Protein AF-A0A7D9LZ97-F1 (afdb_monomer_lite)

Secondary structure (DSSP, 8-state):
--HHHHHHTHHHHHHH--SEEEESSGGGS-HHHHHHT--TT--EEEE---TTSPPPP-S-HHHHHTT-TT--HHHHHHHTT-------EESSS-HHHHHHHHHTTSSTTPEE-HHHH------TTSSS--------

InterPro domains:
  IPR027417 P-loop containing nucleoside triphosphate hydrolase [G3DSA:3.40.50.300] (1-90)
  IPR027417 P-loop containing nucleoside triphosphate hydrolase [SSF52540] (14-109)
  IPR045055 DNA2/NAM7-like helicase [PTHR10887] (1-111)

pLDDT: mean 86.76, std 16.82, range [35.66, 97.25]

Structure (mmCIF, N/CA/C/O backbone):
data_AF-A0A7D9LZ97-F1
#
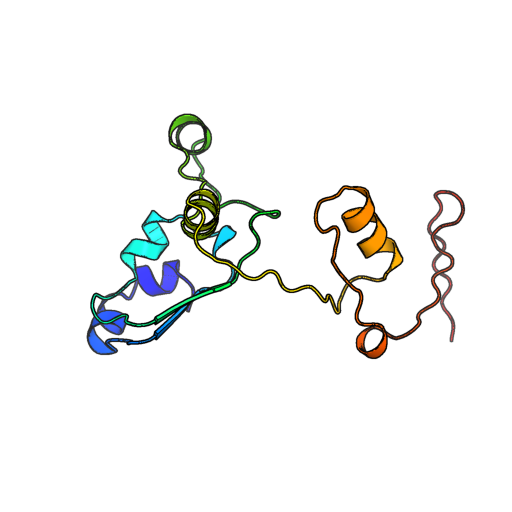_entry.id   AF-A0A7D9LZ97-F1
#
loop_
_atom_site.group_PDB
_atom_site.id
_atom_site.type_symbol
_atom_site.label_atom_id
_atom_site.label_alt_id
_atom_site.label_comp_id
_atom_site.label_asym_id
_atom_site.label_entity_id
_atom_site.label_seq_id
_atom_site.pdbx_PDB_ins_code
_atom_site.Cartn_x
_atom_site.Cartn_y
_atom_site.Cartn_z
_atom_site.occupancy
_atom_site.B_iso_or_equiv
_atom_site.auth_seq_id
_atom_site.auth_comp_id
_atom_site.auth_asym_id
_atom_site.auth_atom_id
_atom_site.pdbx_PDB_model_num
ATOM 1 N N . MET A 1 1 ? -15.445 2.203 -1.772 1.00 87.06 1 MET A N 1
ATOM 2 C CA . MET A 1 1 ? -15.811 3.335 -0.882 1.00 87.06 1 MET A CA 1
ATOM 3 C C . MET A 1 1 ? -14.514 3.930 -0.352 1.00 87.06 1 MET A C 1
ATOM 5 O O . MET A 1 1 ? -13.575 3.164 -0.200 1.00 87.06 1 MET A O 1
ATOM 9 N N . THR A 1 2 ? -14.415 5.236 -0.096 1.00 94.25 2 THR A N 1
ATOM 10 C CA . THR A 1 2 ? -13.196 5.792 0.527 1.00 94.25 2 THR A CA 1
ATOM 11 C C . THR A 1 2 ? -13.133 5.411 2.005 1.00 94.25 2 THR A C 1
ATOM 13 O O . THR A 1 2 ? -14.181 5.206 2.622 1.00 94.25 2 THR A O 1
ATOM 16 N N . VAL A 1 3 ? -11.938 5.357 2.600 1.00 94.31 3 VAL A N 1
ATOM 17 C CA . VAL A 1 3 ? -11.771 5.013 4.027 1.00 94.31 3 VAL A CA 1
ATOM 18 C C . VAL A 1 3 ? -12.541 5.982 4.927 1.00 94.31 3 VAL A C 1
ATOM 20 O O . VAL A 1 3 ? -13.256 5.559 5.828 1.00 94.31 3 VAL A O 1
ATOM 23 N N . THR A 1 4 ? -12.521 7.281 4.622 1.00 93.25 4 THR A N 1
ATOM 24 C CA . THR A 1 4 ? -13.347 8.279 5.323 1.00 93.25 4 THR A CA 1
ATOM 25 C C . THR A 1 4 ? -14.844 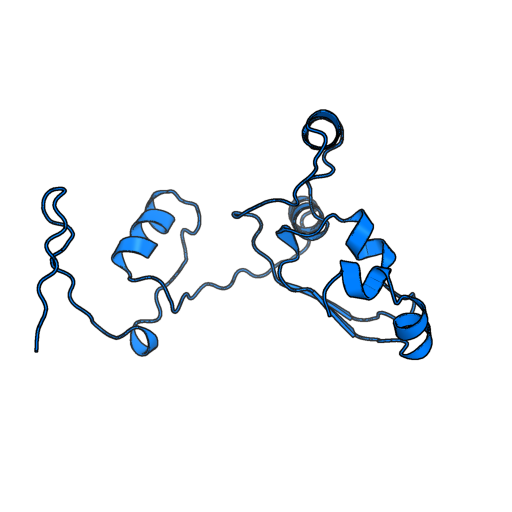7.983 5.188 1.00 93.25 4 THR A C 1
ATOM 27 O O . THR A 1 4 ? -15.606 8.084 6.153 1.00 93.25 4 THR A O 1
ATOM 30 N N . GLY A 1 5 ? -15.284 7.586 3.990 1.00 95.00 5 GLY A N 1
ATOM 31 C CA . GLY A 1 5 ? -16.669 7.201 3.732 1.00 95.00 5 GLY A CA 1
ATOM 32 C C . GLY A 1 5 ? -17.094 5.943 4.492 1.00 95.00 5 GLY A C 1
ATOM 33 O O . GLY A 1 5 ? -18.240 5.884 4.943 1.00 95.00 5 GLY A O 1
ATOM 34 N N . ALA A 1 6 ? -16.172 4.990 4.652 1.00 93.88 6 ALA A N 1
ATOM 35 C CA . ALA A 1 6 ? -16.320 3.776 5.449 1.00 93.88 6 ALA A CA 1
ATOM 36 C C . ALA A 1 6 ? -16.427 4.100 6.946 1.00 93.88 6 ALA A C 1
ATOM 38 O O . ALA A 1 6 ? -17.391 3.694 7.590 1.00 93.88 6 ALA A O 1
ATOM 39 N N . ALA A 1 7 ? -15.522 4.934 7.468 1.00 93.81 7 ALA A N 1
ATOM 40 C CA . ALA A 1 7 ? -15.519 5.379 8.864 1.00 93.81 7 ALA A CA 1
ATOM 41 C C . ALA A 1 7 ? -16.788 6.161 9.239 1.00 93.81 7 ALA A C 1
ATOM 43 O O . ALA A 1 7 ? -17.293 6.056 10.351 1.00 93.81 7 ALA A O 1
ATOM 44 N N . THR A 1 8 ? -17.365 6.906 8.293 1.00 95.25 8 THR A N 1
ATOM 45 C CA . THR A 1 8 ? -18.646 7.604 8.510 1.00 95.25 8 THR A CA 1
ATOM 46 C C . THR A 1 8 ? -19.841 6.638 8.529 1.00 95.25 8 THR A C 1
ATOM 48 O O . THR A 1 8 ? -20.905 6.965 9.051 1.00 95.25 8 THR A O 1
ATOM 51 N N . ARG A 1 9 ? -19.707 5.443 7.938 1.00 94.12 9 ARG A N 1
ATOM 52 C CA . ARG A 1 9 ? -20.800 4.479 7.726 1.00 94.12 9 ARG A CA 1
ATOM 53 C C . ARG A 1 9 ? -20.473 3.098 8.294 1.00 94.12 9 ARG A C 1
ATOM 55 O O . ARG A 1 9 ? -20.813 2.090 7.678 1.00 94.12 9 ARG A O 1
ATOM 62 N N . LEU A 1 10 ? -19.868 3.054 9.482 1.00 92.88 10 LEU A N 1
ATOM 63 C CA . LEU A 1 10 ? -19.503 1.797 10.152 1.00 92.88 10 LEU A CA 1
ATOM 64 C C . LEU A 1 10 ? -20.691 0.835 10.292 1.00 92.88 10 LEU A C 1
ATOM 66 O O . LEU A 1 10 ? -20.545 -0.348 10.018 1.00 92.88 10 LEU A O 1
ATOM 70 N N . HIS A 1 11 ? -21.893 1.357 10.560 1.00 93.62 11 HIS A N 1
ATOM 71 C CA . HIS A 1 11 ? -23.120 0.556 10.636 1.00 93.62 11 HIS 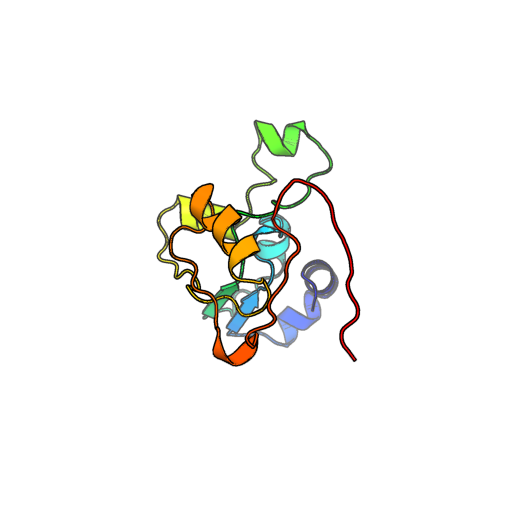A CA 1
ATOM 72 C C . HIS A 1 11 ? -23.395 -0.289 9.376 1.00 93.62 11 HIS A C 1
ATOM 74 O O . HIS A 1 11 ? -23.968 -1.371 9.478 1.00 93.62 11 HIS A O 1
ATOM 80 N N . LEU A 1 12 ? -22.994 0.177 8.184 1.00 93.50 12 LEU A N 1
ATOM 81 C CA . LEU A 1 12 ? -23.134 -0.608 6.955 1.00 93.50 12 LEU A CA 1
ATOM 82 C C . LEU A 1 12 ? -22.137 -1.763 6.921 1.00 93.50 12 LEU A C 1
ATOM 84 O O . LEU A 1 12 ? -22.493 -2.845 6.471 1.00 93.50 12 LEU A O 1
ATOM 88 N N . LEU A 1 13 ? -20.910 -1.556 7.400 1.00 91.94 13 LEU A N 1
ATOM 89 C CA . LEU A 1 13 ? -19.902 -2.614 7.477 1.00 91.94 13 LEU A CA 1
ATOM 90 C C . LEU A 1 13 ? -20.288 -3.671 8.515 1.00 91.94 13 LEU A C 1
ATOM 92 O O . LEU A 1 13 ? -20.145 -4.861 8.242 1.00 91.94 13 LEU A O 1
ATOM 96 N N . ASP A 1 14 ? -20.864 -3.248 9.641 1.00 91.69 14 ASP A N 1
ATOM 97 C CA . ASP A 1 14 ? -21.387 -4.147 10.677 1.00 91.69 14 ASP A CA 1
ATOM 98 C C . ASP A 1 14 ? -22.568 -4.991 10.181 1.00 91.69 14 ASP A C 1
ATOM 100 O O . ASP A 1 14 ? -22.714 -6.153 10.570 1.00 91.69 14 ASP A O 1
ATOM 104 N N . LEU A 1 15 ? -23.410 -4.420 9.312 1.00 94.44 15 LEU A N 1
ATOM 105 C CA . LEU A 1 15 ? -24.525 -5.131 8.688 1.00 94.44 15 LEU A CA 1
ATOM 106 C C . LEU A 1 15 ? -24.049 -6.079 7.580 1.00 94.44 15 LEU A C 1
ATOM 108 O O . LEU A 1 15 ? -24.510 -7.217 7.510 1.00 94.44 15 LEU A O 1
ATOM 112 N N . LEU A 1 16 ? -23.135 -5.615 6.721 1.00 94.56 16 LEU A N 1
ATOM 113 C CA . LEU A 1 16 ? -22.619 -6.374 5.579 1.00 94.56 16 LEU A CA 1
ATOM 114 C C . LEU A 1 16 ? -21.707 -7.527 5.999 1.00 94.56 16 LEU A C 1
ATOM 116 O O . LEU A 1 16 ? -21.680 -8.543 5.308 1.00 94.56 16 LEU A O 1
ATOM 120 N N . LYS A 1 17 ? -20.961 -7.371 7.101 1.00 94.12 17 LYS A N 1
ATOM 121 C CA . LYS A 1 17 ? -20.017 -8.372 7.626 1.00 94.12 17 LYS A CA 1
ATOM 122 C C . LYS A 1 17 ? -19.080 -8.929 6.545 1.00 94.12 17 LYS A C 1
ATOM 124 O O . LYS A 1 17 ? -19.047 -10.142 6.327 1.00 94.12 17 LYS A O 1
ATOM 129 N N . PRO A 1 18 ? -18.326 -8.068 5.835 1.00 94.38 18 PRO A N 1
ATOM 130 C CA . PRO A 1 18 ? -17.432 -8.531 4.786 1.00 94.38 18 PRO A CA 1
ATOM 131 C C . PRO A 1 18 ? -16.391 -9.502 5.357 1.00 94.38 18 PRO A C 1
ATOM 133 O O . PRO A 1 18 ? -15.816 -9.267 6.424 1.00 94.38 18 PRO A O 1
ATOM 136 N N . CYS A 1 19 ? -16.144 -10.591 4.629 1.00 96.12 19 CYS A N 1
ATOM 137 C CA . CYS A 1 19 ? -15.071 -11.542 4.924 1.00 96.12 19 CYS A CA 1
ATOM 138 C C . CYS A 1 19 ? -13.760 -11.193 4.205 1.00 96.12 19 CYS A C 1
ATOM 140 O O . CYS A 1 19 ? -12.694 -11.641 4.620 1.00 96.12 19 CYS A O 1
ATOM 142 N N . ALA A 1 20 ? -13.817 -10.379 3.149 1.00 95.88 20 ALA A N 1
ATOM 143 C CA . ALA A 1 20 ? -12.659 -9.942 2.385 1.00 95.88 20 ALA A CA 1
ATOM 144 C C . ALA A 1 20 ? -12.692 -8.426 2.173 1.00 95.88 20 ALA A C 1
ATOM 146 O O . ALA A 1 20 ? -13.746 -7.860 1.870 1.00 95.88 20 ALA A O 1
ATOM 147 N N . VAL A 1 21 ? -11.537 -7.778 2.317 1.00 95.38 21 VAL A N 1
ATOM 148 C CA . VAL A 1 21 ? -11.363 -6.337 2.109 1.00 95.38 21 VAL A CA 1
ATOM 149 C C . VAL A 1 21 ? -10.153 -6.097 1.216 1.00 95.38 21 VAL A C 1
ATOM 151 O O . VAL A 1 21 ? -9.081 -6.651 1.447 1.00 95.38 21 VAL A O 1
ATOM 154 N N . ILE A 1 22 ? -10.339 -5.253 0.202 1.00 96.69 22 ILE A N 1
ATOM 155 C CA . ILE A 1 22 ? -9.278 -4.765 -0.679 1.00 96.69 22 ILE A CA 1
ATOM 156 C C . ILE A 1 22 ? -9.119 -3.270 -0.415 1.00 96.69 22 ILE A C 1
ATOM 158 O O . ILE A 1 22 ? -10.102 -2.526 -0.436 1.00 96.69 22 ILE A O 1
ATOM 162 N N . VAL A 1 23 ? -7.891 -2.845 -0.145 1.00 96.69 23 VAL A N 1
ATOM 163 C CA . VAL A 1 23 ? -7.535 -1.459 0.158 1.00 96.69 23 VAL A CA 1
ATOM 164 C C . VAL A 1 23 ? -6.581 -0.974 -0.922 1.00 96.69 23 VAL A C 1
ATOM 166 O O . VAL A 1 23 ? -5.449 -1.441 -0.988 1.00 96.69 23 VAL A O 1
ATOM 169 N N . GLU A 1 24 ? -7.038 -0.054 -1.764 1.00 96.38 24 GLU A N 1
ATOM 170 C CA . GLU A 1 24 ? -6.179 0.677 -2.702 1.00 96.38 24 GLU A CA 1
ATOM 171 C C . GLU A 1 24 ? -5.578 1.918 -2.031 1.00 96.38 24 GLU A C 1
ATOM 173 O O . GLU A 1 24 ? -6.113 2.403 -1.032 1.00 96.38 24 GLU A O 1
ATOM 178 N N . GLU A 1 25 ? -4.457 2.410 -2.570 1.00 95.75 25 GLU A N 1
ATOM 179 C CA . GLU A 1 25 ? -3.690 3.546 -2.027 1.00 95.75 25 GLU A CA 1
ATOM 180 C C . GLU A 1 25 ? -3.271 3.332 -0.557 1.00 95.75 25 GLU A C 1
ATOM 182 O O . GLU A 1 25 ? -3.151 4.268 0.231 1.00 95.75 25 GLU A O 1
ATOM 187 N N . ALA A 1 26 ? -3.021 2.075 -0.168 1.00 96.38 26 ALA A N 1
ATOM 188 C CA . ALA A 1 26 ? -2.783 1.686 1.224 1.00 96.38 26 ALA A CA 1
ATOM 189 C C . ALA A 1 26 ? -1.569 2.384 1.866 1.00 96.38 26 ALA A C 1
ATOM 191 O O . ALA A 1 26 ? -1.547 2.579 3.082 1.00 96.38 26 ALA A O 1
ATOM 192 N N . ALA A 1 27 ? -0.585 2.785 1.056 1.00 96.00 27 ALA A N 1
ATOM 193 C CA . ALA A 1 27 ? 0.582 3.537 1.506 1.00 96.00 27 ALA A CA 1
ATOM 194 C C . ALA A 1 27 ? 0.256 4.989 1.908 1.00 96.00 27 ALA A C 1
ATOM 196 O O . ALA A 1 27 ? 0.957 5.548 2.747 1.00 96.00 27 ALA A O 1
ATOM 197 N N . GLU A 1 28 ? -0.830 5.569 1.386 1.00 95.94 28 GLU A N 1
ATOM 198 C CA . GLU A 1 28 ? -1.252 6.959 1.626 1.00 95.94 28 GLU A CA 1
ATOM 199 C C . GLU A 1 28 ? -2.322 7.090 2.725 1.00 95.94 28 GLU A C 1
ATOM 201 O O . GLU A 1 28 ? -2.736 8.197 3.083 1.00 95.94 28 GLU A O 1
ATOM 206 N N . ILE A 1 29 ? -2.759 5.973 3.313 1.00 95.69 29 ILE A N 1
ATOM 207 C CA . ILE A 1 29 ? -3.795 5.950 4.350 1.00 95.69 29 ILE A CA 1
ATOM 208 C C . ILE A 1 29 ? -3.170 5.886 5.750 1.00 95.69 29 ILE A C 1
ATOM 210 O O . ILE A 1 29 ? -2.313 5.050 6.045 1.00 95.69 29 ILE A O 1
ATOM 214 N N . ILE A 1 30 ? -3.655 6.740 6.657 1.00 95.38 30 ILE A N 1
ATOM 215 C CA . ILE A 1 30 ? -3.268 6.713 8.073 1.00 95.38 30 ILE A CA 1
ATOM 216 C C . ILE A 1 30 ? -3.768 5.407 8.707 1.00 95.38 30 ILE A C 1
ATOM 218 O O . ILE A 1 30 ? -4.961 5.099 8.660 1.00 95.38 30 ILE A O 1
ATOM 222 N N . GLU A 1 31 ? -2.883 4.674 9.384 1.00 95.19 31 GLU A N 1
ATOM 223 C CA . GLU A 1 31 ? -3.200 3.379 10.009 1.00 95.19 31 GLU A CA 1
ATOM 224 C C . GLU A 1 31 ? -4.423 3.431 10.939 1.00 95.19 31 GLU A C 1
ATOM 226 O O . GLU A 1 31 ? -5.282 2.552 10.893 1.00 95.19 31 GLU A O 1
ATOM 231 N N . GLY A 1 32 ? -4.543 4.485 11.751 1.00 93.38 32 GLY A N 1
ATOM 232 C CA . GLY A 1 32 ? -5.679 4.657 12.660 1.00 93.38 32 GLY A CA 1
ATOM 233 C C . GLY A 1 32 ? -7.027 4.752 11.934 1.00 93.38 32 GLY A C 1
ATOM 234 O O . GLY A 1 32 ? -8.031 4.244 12.423 1.00 93.38 32 GLY A O 1
ATOM 235 N N . GLN A 1 33 ? -7.060 5.350 10.738 1.00 93.38 33 GLN A N 1
ATOM 236 C CA . GLN A 1 33 ? -8.285 5.403 9.938 1.00 93.38 33 GLN A CA 1
ATOM 237 C C . GLN A 1 33 ? -8.622 4.026 9.371 1.00 93.38 33 GLN A C 1
ATOM 239 O O . GLN A 1 33 ? -9.780 3.615 9.403 1.00 93.38 33 GLN A O 1
ATOM 244 N N . LEU A 1 34 ? -7.612 3.299 8.894 1.00 94.56 34 LEU A N 1
ATOM 245 C CA . LEU A 1 34 ? -7.810 1.996 8.275 1.00 94.56 34 LEU A CA 1
ATOM 246 C C . LEU A 1 34 ? -8.246 0.929 9.293 1.00 94.56 34 LEU A C 1
ATOM 248 O O . LEU A 1 34 ? -9.207 0.200 9.069 1.00 94.56 34 LEU A O 1
ATOM 252 N N . THR A 1 35 ? -7.601 0.897 10.456 1.00 93.62 35 THR A N 1
ATOM 253 C CA . THR A 1 35 ? -7.956 -0.019 11.553 1.00 93.62 35 THR A CA 1
ATOM 254 C C . THR A 1 35 ? -9.362 0.227 12.100 1.00 93.62 35 THR A C 1
ATOM 256 O O . THR A 1 35 ? -10.041 -0.726 12.470 1.00 93.62 35 THR A O 1
ATOM 259 N N . SER A 1 36 ? -9.843 1.477 12.089 1.00 93.31 36 SER A N 1
ATOM 260 C CA . SER A 1 36 ? -11.197 1.814 12.555 1.00 93.31 36 SER A CA 1
ATOM 261 C C . SER A 1 36 ? -12.328 1.246 11.689 1.00 93.31 36 SER A C 1
ATOM 263 O O . SER A 1 36 ? -13.457 1.145 12.162 1.00 93.31 36 SER A O 1
ATOM 265 N N . VAL A 1 37 ? -12.043 0.884 10.432 1.00 94.44 37 VAL A N 1
ATOM 266 C CA . VAL A 1 37 ? -13.053 0.421 9.463 1.00 94.44 37 VAL A CA 1
ATOM 267 C C . VAL A 1 37 ? -13.020 -1.084 9.230 1.00 94.44 37 VAL A C 1
ATOM 269 O O . VAL A 1 37 ? -13.784 -1.589 8.412 1.00 94.44 37 VAL A O 1
ATOM 272 N N . PHE A 1 38 ? -12.145 -1.813 9.918 1.00 92.50 38 PHE A N 1
ATOM 273 C CA . PHE A 1 38 ? -12.040 -3.259 9.788 1.00 92.50 38 PHE A CA 1
ATOM 274 C C . PHE A 1 38 ? -13.023 -3.972 10.725 1.00 92.50 38 PHE A C 1
ATOM 276 O O . PHE A 1 38 ? -12.801 -3.983 11.936 1.00 92.50 38 PHE A O 1
ATOM 283 N N . PRO A 1 39 ? -14.102 -4.593 10.207 1.00 87.12 39 PRO A N 1
ATOM 284 C CA . PRO A 1 39 ? -14.966 -5.417 11.038 1.00 87.12 39 PRO A CA 1
ATOM 285 C C . PRO A 1 39 ? -14.237 -6.686 11.510 1.00 87.12 39 PRO A C 1
ATOM 287 O O . PRO A 1 39 ? -13.371 -7.211 10.806 1.00 87.12 39 PRO A O 1
ATOM 290 N N . PRO A 1 40 ? -14.641 -7.264 12.656 1.00 88.31 40 PRO A N 1
ATOM 291 C CA . PRO A 1 40 ? -14.041 -8.490 13.194 1.00 88.31 40 PRO A CA 1
ATOM 292 C C . PRO A 1 40 ? -14.286 -9.731 12.317 1.00 88.31 40 PRO A C 1
ATOM 294 O O . PRO A 1 40 ? -13.770 -10.806 12.604 1.00 88.31 40 PRO A O 1
ATOM 297 N N . THR A 1 41 ? -15.095 -9.607 11.263 1.00 94.12 41 THR A N 1
ATOM 298 C CA . THR A 1 41 ? -15.449 -10.688 10.337 1.00 94.12 41 THR A CA 1
ATOM 299 C C . THR A 1 41 ? -14.444 -10.879 9.204 1.00 94.12 41 THR A C 1
ATOM 301 O O . THR A 1 41 ? -14.580 -11.845 8.452 1.00 94.12 41 THR A O 1
ATOM 304 N N . ILE A 1 42 ? -13.463 -9.980 9.053 1.00 94.75 42 ILE A N 1
ATOM 305 C CA . ILE A 1 42 ? -12.458 -10.075 7.990 1.00 94.75 42 ILE A CA 1
ATOM 306 C C . ILE A 1 42 ? -11.622 -11.345 8.169 1.00 94.75 42 ILE A C 1
ATOM 308 O O . ILE A 1 42 ? -11.059 -11.603 9.228 1.00 94.75 42 ILE A O 1
ATOM 312 N N . GLN A 1 43 ? -11.501 -12.100 7.085 1.00 96.56 43 GLN A N 1
ATOM 313 C CA . GLN A 1 43 ? -10.627 -13.263 6.940 1.00 96.56 43 GLN A CA 1
ATOM 314 C C . GLN A 1 43 ? -9.495 -12.985 5.945 1.00 96.56 43 GLN A C 1
ATOM 316 O O . GLN A 1 43 ? -8.400 -13.523 6.089 1.00 96.56 43 GLN A O 1
ATOM 321 N N . HIS A 1 44 ? -9.740 -12.119 4.955 1.00 96.50 44 HIS A N 1
ATOM 322 C CA . HIS A 1 44 ? -8.767 -11.755 3.929 1.00 96.50 44 HIS A CA 1
ATOM 323 C C . HIS A 1 44 ? -8.632 -10.235 3.812 1.00 96.50 44 HIS A C 1
ATOM 325 O O . HIS A 1 44 ? -9.614 -9.531 3.579 1.00 96.50 44 HIS A O 1
ATOM 331 N N . LEU A 1 45 ? -7.405 -9.734 3.927 1.00 95.38 45 LEU A N 1
ATOM 332 C CA . LEU A 1 45 ? -7.062 -8.334 3.698 1.00 95.38 45 LEU A CA 1
ATOM 333 C C . LEU A 1 45 ? -6.023 -8.259 2.577 1.00 95.38 45 LEU A C 1
ATOM 335 O O . LEU A 1 45 ? -4.931 -8.806 2.712 1.00 95.38 45 LEU A O 1
ATOM 339 N N . VAL A 1 46 ? -6.363 -7.575 1.487 1.00 96.75 46 VAL A N 1
ATOM 340 C CA . VAL A 1 46 ? -5.452 -7.280 0.376 1.00 96.75 46 VAL A CA 1
ATOM 341 C C . VAL A 1 46 ? -5.178 -5.786 0.383 1.00 96.75 46 VAL A C 1
ATOM 343 O O . VAL A 1 46 ? -6.107 -4.984 0.340 1.00 96.75 46 VAL A O 1
ATOM 346 N N . MET A 1 47 ? -3.907 -5.407 0.438 1.00 97.25 47 MET A N 1
ATOM 347 C CA . MET A 1 47 ? -3.493 -4.009 0.398 1.00 97.25 47 MET A CA 1
ATOM 348 C C . MET A 1 47 ? -2.665 -3.769 -0.856 1.00 97.25 47 MET A C 1
ATOM 350 O O . MET A 1 47 ? -1.684 -4.468 -1.099 1.00 97.25 47 MET A O 1
ATOM 354 N N . LEU A 1 48 ? -3.080 -2.782 -1.639 1.00 97.19 48 LEU A N 1
ATOM 355 C CA . LEU A 1 48 ? -2.404 -2.308 -2.833 1.00 97.19 48 LEU A CA 1
ATOM 356 C C . LEU A 1 48 ? -1.929 -0.887 -2.545 1.00 97.19 48 LEU A C 1
ATOM 358 O O . LEU A 1 48 ? -2.722 -0.010 -2.197 1.00 97.19 48 LEU A O 1
ATOM 362 N N . GLY A 1 49 ? -0.631 -0.662 -2.657 1.00 95.81 49 GLY A N 1
ATOM 363 C CA . GLY A 1 49 ? -0.010 0.617 -2.354 1.00 95.81 49 GLY A CA 1
ATOM 364 C C . GLY A 1 49 ? 1.432 0.640 -2.827 1.00 95.81 49 GLY A C 1
ATOM 365 O O . GLY A 1 49 ? 1.947 -0.366 -3.313 1.00 95.81 49 GLY A O 1
ATOM 366 N N . ASP A 1 50 ? 2.061 1.798 -2.678 1.00 95.69 50 ASP A N 1
ATOM 367 C CA . ASP A 1 50 ? 3.447 2.011 -3.067 1.00 95.69 50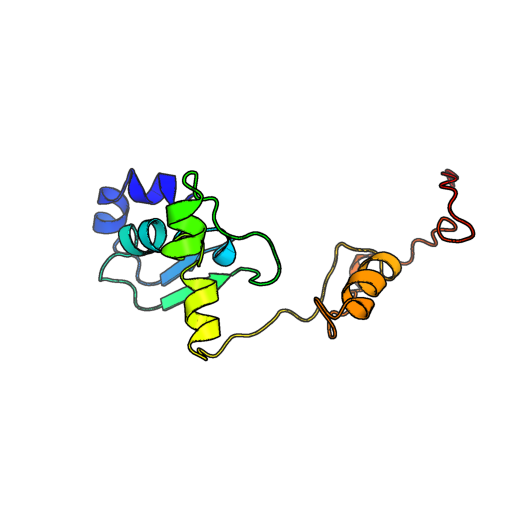 ASP A CA 1
ATOM 368 C C . ASP A 1 50 ? 4.185 2.770 -1.963 1.00 95.69 50 ASP A C 1
ATOM 370 O O . ASP A 1 50 ? 3.918 3.946 -1.714 1.00 95.69 50 ASP A O 1
ATOM 374 N N . GLN A 1 51 ? 5.084 2.076 -1.264 1.00 91.56 51 GLN A N 1
ATOM 375 C CA . GLN A 1 51 ? 5.847 2.645 -0.152 1.00 91.56 51 GLN A CA 1
ATOM 376 C C . GLN A 1 51 ? 6.936 3.635 -0.596 1.00 91.56 51 GLN A C 1
ATOM 378 O O . GLN A 1 51 ? 7.417 4.403 0.236 1.00 91.56 51 GLN A O 1
ATOM 383 N N . GLU A 1 52 ? 7.317 3.634 -1.879 1.00 90.62 52 GLU A N 1
ATOM 384 C CA . GLU A 1 52 ? 8.324 4.549 -2.437 1.00 90.62 52 GLU A CA 1
ATOM 385 C C . GLU A 1 52 ? 7.699 5.877 -2.920 1.00 90.62 52 GLU A C 1
ATOM 387 O O . GLU A 1 52 ? 8.401 6.759 -3.424 1.00 90.62 52 GLU A O 1
ATOM 392 N N . GLN A 1 53 ? 6.375 6.036 -2.781 1.00 91.62 53 GLN A N 1
ATOM 393 C CA . GLN A 1 53 ? 5.631 7.244 -3.153 1.00 91.62 53 GLN A CA 1
ATOM 394 C C . GLN A 1 53 ? 5.230 8.090 -1.929 1.00 91.62 53 GLN A C 1
ATOM 396 O O . GLN A 1 53 ? 5.970 8.208 -0.951 1.00 91.62 53 GLN A O 1
ATOM 401 N N . LEU A 1 54 ? 4.095 8.791 -2.018 1.00 91.94 54 LEU A N 1
ATOM 402 C CA . LEU A 1 54 ? 3.625 9.687 -0.973 1.00 91.94 54 LEU A CA 1
ATOM 403 C C . LEU A 1 54 ? 3.223 8.904 0.278 1.00 91.94 54 LEU A C 1
ATOM 405 O O . LEU A 1 54 ? 2.648 7.822 0.222 1.00 91.94 54 LEU A O 1
ATOM 409 N N . ARG A 1 55 ? 3.501 9.518 1.427 1.00 93.44 55 ARG A N 1
ATOM 410 C CA . ARG A 1 55 ? 3.036 9.067 2.736 1.00 93.44 55 ARG A CA 1
ATOM 411 C C . ARG A 1 55 ? 1.699 9.723 3.096 1.00 93.44 55 ARG A C 1
ATOM 413 O O . ARG A 1 55 ? 1.369 10.781 2.544 1.00 93.44 55 ARG A O 1
ATOM 420 N N . PRO A 1 56 ? 0.949 9.166 4.063 1.00 94.44 56 PRO A N 1
ATOM 421 C CA . PRO A 1 56 ? -0.255 9.785 4.589 1.00 94.44 56 PRO A CA 1
ATOM 422 C C . PRO A 1 56 ? 0.022 11.198 5.109 1.00 94.44 56 PRO A C 1
ATOM 424 O O . PRO A 1 56 ? 0.999 11.454 5.814 1.00 94.44 56 PRO A O 1
ATOM 427 N N . ARG A 1 57 ? -0.870 12.137 4.789 1.00 92.81 57 ARG A N 1
ATOM 428 C CA . ARG A 1 57 ? -0.717 13.539 5.198 1.00 92.81 57 ARG A CA 1
ATOM 429 C C . ARG A 1 57 ? -1.168 13.743 6.641 1.00 92.81 57 ARG A C 1
ATOM 431 O O . ARG A 1 57 ? -2.351 13.615 6.953 1.00 92.81 57 ARG A O 1
ATOM 438 N N . VAL A 1 58 ? -0.240 14.158 7.500 1.00 93.75 58 VAL A N 1
ATOM 439 C CA . VAL A 1 58 ? -0.516 14.545 8.890 1.00 93.75 58 VAL A CA 1
ATOM 440 C C . VAL A 1 58 ? -0.323 16.053 9.048 1.00 93.75 58 VAL A C 1
ATOM 442 O O . VAL A 1 58 ? 0.771 16.575 8.861 1.00 93.75 58 VAL A O 1
ATOM 445 N N . ASN A 1 59 ? -1.383 16.770 9.435 1.00 93.38 59 ASN A N 1
ATOM 446 C CA . ASN A 1 59 ? -1.354 18.239 9.537 1.00 93.38 59 ASN A CA 1
ATOM 447 C C . ASN A 1 59 ? -0.370 18.768 10.595 1.00 93.38 59 ASN A C 1
ATOM 449 O O . ASN A 1 59 ? 0.088 19.904 10.509 1.00 93.38 59 ASN A O 1
ATOM 453 N N . CYS A 1 60 ? -0.067 17.969 11.619 1.00 95.00 60 CYS A N 1
ATOM 454 C CA . CYS A 1 60 ? 0.867 18.349 12.670 1.00 95.00 60 CYS A CA 1
ATOM 455 C C . CYS A 1 60 ? 2.238 17.718 12.418 1.00 95.00 60 CYS A C 1
ATOM 457 O O . CYS A 1 60 ? 2.416 16.516 12.615 1.00 95.00 60 CYS A O 1
ATOM 459 N N . TYR A 1 61 ? 3.225 18.548 12.070 1.00 91.44 61 TYR A N 1
ATOM 460 C CA . TYR A 1 61 ? 4.598 18.108 11.797 1.00 91.44 61 TYR A CA 1
ATOM 461 C C . TYR A 1 61 ? 5.215 17.289 12.942 1.00 91.44 61 TYR A C 1
ATOM 463 O O . TYR A 1 61 ? 5.862 16.274 12.694 1.00 91.44 61 TYR A O 1
ATOM 471 N N . LYS A 1 62 ? 4.974 17.686 14.201 1.00 94.81 62 LYS A N 1
ATOM 472 C CA . LYS A 1 62 ? 5.470 16.949 15.377 1.00 94.81 62 LYS A CA 1
ATOM 473 C C . LYS A 1 62 ? 4.881 15.544 15.463 1.00 94.81 62 LYS A C 1
ATOM 475 O O . LYS A 1 62 ? 5.582 14.600 15.795 1.00 94.81 62 LYS A O 1
ATOM 480 N N . LEU A 1 63 ? 3.595 15.390 15.139 1.00 92.81 63 LEU A N 1
ATOM 481 C CA . LEU A 1 63 ? 2.948 14.077 15.141 1.00 92.81 63 LEU A CA 1
ATOM 482 C C . LEU A 1 63 ? 3.419 13.202 13.972 1.00 92.81 63 LEU A C 1
ATOM 484 O O . LEU A 1 63 ? 3.530 11.991 14.130 1.00 92.81 63 LEU A O 1
ATOM 488 N N . SER A 1 64 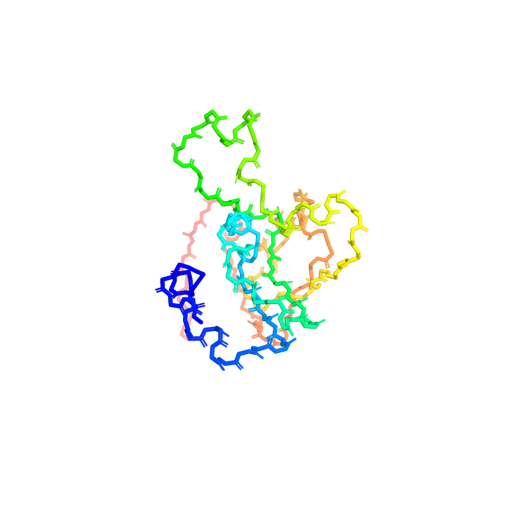? 3.730 13.813 12.828 1.00 90.81 64 SER A N 1
ATOM 489 C CA . SER A 1 64 ? 4.369 13.132 11.698 1.00 90.81 64 SER A CA 1
ATOM 490 C C . SER A 1 64 ? 5.741 12.595 12.114 1.00 90.81 64 SER A C 1
ATOM 492 O O . SER A 1 64 ? 5.970 11.397 12.134 1.00 90.81 64 SER A O 1
ATOM 494 N N . THR A 1 65 ? 6.636 13.475 12.562 1.00 86.88 65 THR A N 1
ATOM 495 C CA . THR A 1 65 ? 8.063 13.149 12.693 1.00 86.88 65 THR A CA 1
ATOM 496 C C . THR A 1 65 ? 8.451 12.502 14.020 1.00 86.88 65 THR A C 1
ATOM 498 O O . THR A 1 65 ? 9.282 11.600 14.032 1.00 86.88 65 THR A O 1
ATOM 501 N N . GLU A 1 66 ? 7.858 12.919 15.143 1.00 92.12 66 GLU A N 1
ATOM 502 C CA . GLU A 1 66 ? 8.212 12.396 16.474 1.00 92.12 66 GLU A CA 1
ATOM 503 C C . GLU A 1 66 ? 7.362 11.185 16.879 1.00 92.12 66 GLU A C 1
ATOM 505 O O . GLU A 1 66 ? 7.729 10.442 17.793 1.00 92.12 66 GLU A O 1
ATOM 510 N N . LYS A 1 67 ? 6.188 11.018 16.254 1.00 92.00 67 LYS A N 1
ATOM 511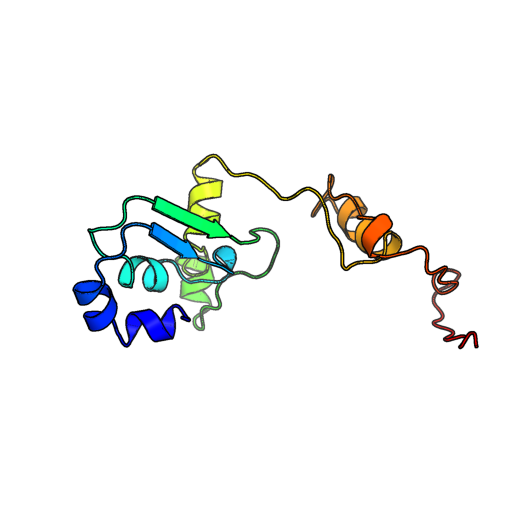 C CA . LYS A 1 67 ? 5.235 9.933 16.549 1.00 92.00 67 LYS A CA 1
ATOM 512 C C . LYS A 1 67 ? 4.974 9.008 15.362 1.00 92.00 67 LYS A C 1
ATOM 514 O O . LYS A 1 67 ? 4.240 8.042 15.542 1.00 92.00 67 LYS A O 1
ATOM 519 N N . TYR A 1 68 ? 5.576 9.274 14.200 1.00 92.25 68 TYR A N 1
ATOM 520 C CA . TYR A 1 68 ? 5.482 8.438 12.999 1.00 92.25 68 TYR A CA 1
ATOM 521 C C . TYR A 1 68 ? 4.031 8.167 12.568 1.00 92.25 68 TYR A C 1
ATOM 523 O O . TYR A 1 68 ? 3.704 7.077 12.099 1.00 92.25 68 TYR A O 1
ATOM 531 N N . LEU A 1 69 ? 3.129 9.144 12.755 1.00 93.81 69 LEU A N 1
ATOM 532 C CA . LEU A 1 69 ? 1.723 9.000 12.344 1.00 93.81 69 LEU A CA 1
ATOM 533 C C . LEU A 1 69 ? 1.531 9.058 10.822 1.00 93.81 69 LEU A C 1
ATOM 535 O O . LEU A 1 69 ? 0.462 8.705 10.327 1.00 93.81 69 LEU A O 1
ATOM 539 N N . ASP A 1 70 ? 2.555 9.491 10.093 1.00 94.00 70 ASP A N 1
ATOM 540 C CA . ASP A 1 70 ? 2.674 9.406 8.637 1.00 94.00 70 ASP A CA 1
ATOM 541 C C . ASP A 1 70 ? 3.265 8.064 8.171 1.00 94.00 70 ASP A C 1
ATOM 543 O O . ASP A 1 70 ? 3.579 7.902 6.998 1.00 94.00 70 ASP A O 1
ATOM 547 N N . CYS A 1 71 ? 3.432 7.083 9.060 1.00 94.94 71 CYS A N 1
ATOM 548 C CA . CYS A 1 71 ? 3.731 5.713 8.667 1.00 94.94 71 CYS A CA 1
ATOM 549 C C . CYS A 1 71 ? 2.416 4.941 8.519 1.00 94.94 71 CYS A C 1
ATOM 551 O O . CYS A 1 71 ? 1.722 4.668 9.511 1.00 94.94 71 CYS A O 1
ATOM 553 N N . SER A 1 72 ? 2.067 4.599 7.278 1.00 96.62 72 SER A N 1
ATOM 554 C CA . SER A 1 72 ? 0.879 3.800 6.969 1.00 96.62 72 SER A CA 1
ATOM 555 C C . SER A 1 72 ? 1.001 2.371 7.502 1.00 96.62 72 SER A C 1
ATOM 557 O O . SER A 1 72 ? 2.099 1.851 7.717 1.00 96.62 72 SER A O 1
ATOM 559 N N . MET A 1 73 ? -0.142 1.698 7.668 1.00 96.31 73 MET A N 1
ATOM 560 C CA . MET A 1 73 ? -0.164 0.275 8.033 1.00 96.31 73 MET A CA 1
ATOM 561 C C . MET A 1 73 ? 0.590 -0.570 6.997 1.00 96.31 73 MET A C 1
ATOM 563 O O . MET A 1 73 ? 1.294 -1.510 7.355 1.00 96.31 73 MET A O 1
ATOM 567 N N . PHE A 1 74 ? 0.474 -0.203 5.717 1.00 96.88 74 PHE A N 1
ATOM 568 C CA . PHE A 1 74 ? 1.155 -0.856 4.605 1.00 96.88 74 PHE A CA 1
ATOM 569 C C . PHE A 1 74 ? 2.681 -0.783 4.748 1.00 96.88 74 PHE A C 1
ATOM 571 O O . PHE A 1 74 ? 3.345 -1.819 4.792 1.00 96.88 74 PHE A O 1
ATOM 578 N N . GLU A 1 75 ? 3.229 0.426 4.916 1.00 95.75 75 GLU A N 1
ATOM 579 C CA . GLU A 1 75 ? 4.669 0.632 5.114 1.00 95.75 75 GLU A CA 1
ATOM 580 C C . GLU A 1 75 ? 5.162 -0.096 6.374 1.00 95.75 75 GLU A C 1
ATOM 582 O O . GLU A 1 75 ? 6.204 -0.754 6.369 1.00 95.75 75 GLU A O 1
ATOM 587 N N . ARG A 1 76 ? 4.383 -0.042 7.460 1.00 96.12 76 ARG A N 1
ATOM 588 C CA . ARG A 1 76 ? 4.740 -0.685 8.728 1.00 96.12 76 ARG A CA 1
ATOM 589 C C . ARG A 1 76 ? 4.838 -2.203 8.618 1.00 96.12 76 ARG A C 1
ATOM 591 O O . ARG A 1 76 ? 5.747 -2.796 9.198 1.00 96.12 76 ARG A O 1
ATOM 598 N N . LEU A 1 77 ? 3.928 -2.840 7.885 1.00 96.62 77 LEU A N 1
ATOM 599 C CA . LEU A 1 77 ? 3.962 -4.287 7.664 1.00 96.62 77 LEU A CA 1
ATOM 600 C C . LEU A 1 77 ? 5.180 -4.703 6.830 1.00 96.62 77 LEU A C 1
ATOM 602 O O . LEU A 1 77 ? 5.854 -5.671 7.187 1.00 96.62 77 LEU A O 1
ATOM 606 N N . ILE A 1 78 ? 5.522 -3.931 5.797 1.00 95.38 78 ILE A N 1
ATOM 607 C CA . ILE A 1 78 ? 6.739 -4.140 4.997 1.00 95.38 78 ILE A CA 1
ATOM 608 C C . ILE A 1 78 ? 7.994 -3.996 5.872 1.00 95.38 78 ILE A C 1
ATOM 610 O O . ILE A 1 78 ? 8.876 -4.861 5.857 1.00 95.38 78 ILE A O 1
ATOM 614 N N . ASN A 1 79 ? 8.059 -2.950 6.701 1.00 94.81 79 ASN A N 1
ATOM 615 C CA . ASN A 1 79 ? 9.170 -2.725 7.632 1.00 94.81 79 ASN A CA 1
ATOM 616 C C . ASN A 1 79 ? 9.337 -3.888 8.624 1.00 94.81 79 ASN A C 1
ATOM 618 O O . ASN A 1 79 ? 10.465 -4.302 8.910 1.00 94.81 79 ASN A O 1
ATOM 622 N N . ASN A 1 80 ? 8.221 -4.478 9.058 1.00 96.62 80 ASN A N 1
ATOM 623 C CA . ASN A 1 80 ? 8.168 -5.677 9.897 1.00 96.62 80 ASN A CA 1
ATOM 624 C C . ASN A 1 80 ? 8.401 -6.995 9.135 1.00 96.62 80 ASN A C 1
ATOM 626 O O . ASN A 1 80 ? 8.167 -8.070 9.685 1.00 96.62 80 ASN A O 1
ATOM 630 N N . LYS A 1 81 ? 8.902 -6.932 7.895 1.00 96.19 81 LYS A N 1
ATOM 631 C CA . LYS A 1 81 ? 9.276 -8.094 7.071 1.00 96.19 81 LYS A CA 1
ATOM 632 C C . LYS A 1 81 ? 8.097 -8.998 6.710 1.00 96.19 81 LYS A C 1
ATOM 634 O O . LYS A 1 81 ? 8.291 -10.188 6.462 1.00 96.19 81 LYS A O 1
ATOM 639 N N . MET A 1 82 ? 6.886 -8.440 6.648 1.00 96.31 82 MET A N 1
ATOM 640 C CA . MET A 1 82 ? 5.761 -9.149 6.051 1.00 96.31 82 MET A CA 1
ATOM 641 C C . MET A 1 82 ? 6.059 -9.404 4.563 1.00 96.31 82 MET A C 1
ATOM 643 O O . MET A 1 82 ? 6.526 -8.487 3.883 1.00 96.31 82 MET A O 1
ATOM 647 N N . PRO A 1 83 ? 5.808 -10.620 4.044 1.00 96.12 83 PRO A N 1
ATOM 648 C CA . PRO A 1 83 ? 5.952 -10.896 2.622 1.00 96.12 83 PRO A CA 1
ATOM 649 C C . PRO A 1 83 ? 5.056 -9.972 1.796 1.00 96.12 83 PRO A C 1
ATOM 651 O O . PRO A 1 83 ? 3.873 -9.817 2.102 1.00 96.12 83 PRO A O 1
ATOM 654 N N . PHE A 1 84 ? 5.616 -9.384 0.745 1.00 95.25 84 PHE A N 1
ATOM 655 C CA . PHE A 1 84 ? 4.892 -8.573 -0.225 1.00 95.25 84 PHE A CA 1
ATOM 656 C C . PHE A 1 84 ? 5.448 -8.840 -1.623 1.00 95.25 84 PHE A C 1
ATOM 658 O O . PHE A 1 84 ? 6.584 -9.286 -1.772 1.00 95.25 84 PHE A O 1
ATOM 665 N N . GLU A 1 85 ? 4.640 -8.550 -2.635 1.00 95.19 85 GLU A N 1
ATOM 666 C CA . GLU A 1 85 ? 5.015 -8.681 -4.039 1.00 95.19 85 GLU A CA 1
ATOM 667 C C . GLU A 1 85 ? 4.948 -7.308 -4.702 1.00 95.19 85 GLU A C 1
ATOM 669 O O . GLU A 1 85 ? 3.956 -6.589 -4.563 1.00 95.19 85 GLU A O 1
ATOM 674 N N . GLN A 1 86 ? 5.998 -6.948 -5.437 1.00 94.00 86 GLN A N 1
ATOM 675 C CA . GLN A 1 86 ? 6.034 -5.721 -6.225 1.00 94.00 86 GLN A CA 1
ATOM 676 C C . GLN A 1 86 ? 5.669 -6.028 -7.679 1.00 94.00 86 GLN A C 1
ATOM 678 O O . GLN A 1 86 ? 6.252 -6.907 -8.315 1.00 94.00 86 GLN A O 1
ATOM 683 N N . LEU A 1 87 ? 4.737 -5.259 -8.245 1.00 94.62 87 LEU A N 1
ATOM 684 C CA . LEU A 1 87 ? 4.413 -5.359 -9.666 1.00 94.62 87 LEU A CA 1
ATOM 685 C C . LEU A 1 87 ? 5.607 -4.894 -10.513 1.00 94.62 87 LEU A C 1
ATOM 687 O O . LEU A 1 87 ? 6.021 -3.739 -10.461 1.00 94.62 87 LEU A O 1
ATOM 691 N N . GLY A 1 88 ? 6.155 -5.804 -11.318 1.00 93.81 88 GLY A N 1
ATOM 692 C CA . GLY A 1 88 ? 7.367 -5.554 -12.104 1.00 93.81 88 GLY A CA 1
ATOM 693 C C . GLY A 1 88 ? 7.138 -4.936 -13.485 1.00 93.81 88 GLY A C 1
ATOM 694 O O . GLY A 1 88 ? 8.107 -4.753 -14.220 1.00 93.81 88 GLY A O 1
ATOM 695 N N . GLN A 1 89 ? 5.896 -4.649 -13.886 1.00 94.19 89 GLN A N 1
ATOM 696 C CA . GLN A 1 89 ? 5.587 -4.136 -15.223 1.00 94.19 89 GLN A CA 1
ATOM 697 C C . GLN A 1 89 ? 4.726 -2.870 -15.167 1.00 94.19 89 GLN A C 1
ATOM 699 O O . GLN A 1 89 ? 3.700 -2.840 -14.495 1.00 94.19 89 GLN A O 1
ATOM 704 N N . GLN A 1 90 ? 5.129 -1.840 -15.914 1.00 93.06 90 GLN A N 1
ATOM 705 C CA . GLN A 1 90 ? 4.405 -0.578 -16.056 1.00 93.06 90 GLN A CA 1
ATOM 706 C C . GLN A 1 90 ? 3.899 -0.392 -17.491 1.00 93.06 90 GLN A C 1
ATOM 708 O O . GLN A 1 90 ? 4.573 -0.770 -18.452 1.00 93.06 90 GLN A O 1
ATOM 713 N N . CYS A 1 91 ? 2.724 0.219 -17.634 1.00 93.38 91 CYS A N 1
ATOM 714 C CA . CYS A 1 91 ? 2.028 0.366 -18.917 1.00 93.38 91 CYS A CA 1
ATOM 715 C C . CYS A 1 91 ? 1.676 1.824 -19.255 1.00 93.38 91 CYS A C 1
ATOM 717 O O . CYS A 1 91 ? 0.838 2.057 -20.121 1.00 93.38 91 CYS A O 1
ATOM 719 N N . ARG A 1 92 ? 2.250 2.808 -18.548 1.00 90.75 92 ARG A N 1
ATOM 720 C CA . ARG A 1 92 ? 1.885 4.232 -18.685 1.00 90.75 92 ARG A CA 1
ATOM 721 C C . ARG A 1 92 ? 3.060 5.112 -19.098 1.00 90.75 92 ARG A C 1
ATOM 723 O O . ARG A 1 92 ? 2.911 5.957 -19.973 1.00 90.75 92 ARG A O 1
ATOM 730 N N . MET A 1 93 ? 4.207 4.961 -18.446 1.00 90.62 93 MET A N 1
ATOM 731 C CA . MET A 1 93 ? 5.391 5.770 -18.721 1.00 90.62 93 MET A CA 1
ATOM 732 C C . MET A 1 93 ? 6.075 5.292 -19.998 1.00 90.62 93 MET A C 1
ATOM 734 O O . MET A 1 93 ? 6.174 4.094 -20.256 1.00 90.62 93 MET A O 1
ATOM 738 N N . ARG A 1 94 ? 6.615 6.227 -20.780 1.00 86.25 94 ARG A N 1
ATOM 739 C CA . ARG A 1 94 ? 7.569 5.876 -21.836 1.00 86.25 94 ARG A CA 1
ATOM 740 C C . ARG A 1 94 ? 8.859 5.344 -21.206 1.00 86.25 94 ARG A C 1
ATOM 742 O O . ARG A 1 94 ? 9.175 5.656 -20.058 1.00 86.25 94 ARG A O 1
ATOM 749 N N . ASP A 1 95 ? 9.575 4.513 -21.958 1.00 88.25 95 ASP A N 1
ATOM 750 C CA . ASP A 1 95 ? 10.745 3.786 -21.451 1.00 88.25 95 ASP A CA 1
ATOM 751 C C . ASP A 1 95 ? 11.864 4.733 -20.989 1.00 88.25 95 ASP A C 1
ATOM 753 O O . ASP A 1 95 ? 12.494 4.474 -19.975 1.00 88.25 95 ASP A O 1
ATOM 757 N N . ASP A 1 96 ? 12.018 5.880 -21.657 1.00 87.62 96 ASP A N 1
ATOM 758 C CA . ASP A 1 96 ? 12.980 6.935 -21.315 1.00 87.62 96 ASP A CA 1
ATOM 759 C C . ASP A 1 96 ? 12.683 7.625 -19.973 1.00 87.62 96 ASP A C 1
ATOM 761 O O . ASP A 1 96 ? 13.597 7.963 -19.224 1.00 87.62 96 ASP A O 1
ATOM 765 N N . ILE A 1 97 ? 11.406 7.808 -19.633 1.00 89.81 97 ILE A N 1
ATOM 766 C CA . ILE A 1 97 ? 10.994 8.322 -18.318 1.00 89.81 97 ILE A CA 1
ATOM 767 C C . ILE A 1 97 ? 11.166 7.232 -17.253 1.00 89.81 97 ILE A C 1
ATOM 769 O O . ILE A 1 97 ? 11.649 7.508 -16.155 1.00 89.81 97 ILE A O 1
ATOM 773 N N . ALA A 1 98 ? 10.809 5.985 -17.572 1.00 91.38 98 ALA A N 1
ATOM 774 C CA . ALA A 1 98 ? 11.006 4.856 -16.664 1.00 91.38 98 ALA A CA 1
ATOM 775 C C . ALA A 1 98 ? 12.499 4.605 -16.376 1.00 91.38 98 ALA A C 1
ATOM 777 O O . ALA A 1 98 ? 12.851 4.252 -15.250 1.00 91.38 98 ALA A O 1
ATOM 778 N N . ASP A 1 99 ? 13.383 4.853 -17.348 1.00 91.38 99 ASP A N 1
ATOM 779 C CA . ASP A 1 99 ? 14.838 4.781 -17.183 1.00 91.38 99 ASP A CA 1
ATOM 780 C C . ASP A 1 99 ? 15.357 5.729 -16.108 1.00 91.38 99 ASP A C 1
ATOM 782 O O . ASP A 1 99 ? 16.272 5.359 -15.371 1.00 91.38 99 ASP A O 1
ATOM 786 N N . LEU A 1 100 ? 14.749 6.907 -15.943 1.00 92.69 100 LEU A N 1
ATOM 787 C CA . LEU A 1 100 ? 15.118 7.809 -14.856 1.00 92.69 100 LEU A CA 1
ATOM 788 C C . LEU A 1 100 ? 14.869 7.143 -13.496 1.00 92.69 100 LEU A C 1
ATOM 790 O O . LEU A 1 100 ? 15.767 7.113 -12.657 1.00 92.69 100 LEU A O 1
ATOM 794 N N . LEU A 1 101 ? 13.696 6.536 -13.302 1.00 93.00 101 LEU A N 1
ATOM 795 C CA . LEU A 1 101 ? 13.351 5.839 -12.057 1.00 93.00 101 LEU A CA 1
ATOM 796 C C . LEU A 1 101 ? 14.254 4.624 -11.799 1.00 93.00 101 LEU A C 1
ATOM 798 O O . LEU A 1 101 ? 14.646 4.384 -10.654 1.00 93.00 101 LEU A O 1
ATOM 802 N N . ARG A 1 102 ? 14.618 3.891 -12.862 1.00 93.94 102 ARG A N 1
ATOM 803 C CA . ARG A 1 102 ? 15.590 2.789 -12.801 1.00 93.94 102 ARG A CA 1
ATOM 804 C C . ARG A 1 102 ? 16.975 3.297 -12.391 1.00 93.94 102 ARG A C 1
ATOM 806 O O . ARG A 1 102 ? 17.591 2.729 -11.495 1.00 93.94 102 ARG A O 1
ATOM 813 N N . SER A 1 103 ? 17.443 4.389 -12.999 1.00 93.50 103 SER A N 1
ATOM 814 C CA . SER A 1 103 ? 18.766 4.974 -12.734 1.00 93.50 103 SER A CA 1
ATOM 815 C C . SER A 1 103 ? 18.905 5.563 -11.326 1.00 93.50 103 SER A C 1
ATOM 817 O O . SER A 1 103 ? 19.987 5.515 -10.743 1.00 93.50 103 SER A O 1
ATOM 819 N N . LEU A 1 104 ? 17.804 6.067 -10.758 1.00 93.50 104 LEU A N 1
ATOM 820 C CA . LEU A 1 104 ? 17.737 6.584 -9.390 1.00 93.50 104 LEU A CA 1
ATOM 821 C C . LEU A 1 104 ? 17.561 5.477 -8.337 1.00 93.50 104 LEU A C 1
ATOM 823 O O . LEU A 1 104 ? 17.452 5.783 -7.154 1.00 93.50 104 LEU A O 1
ATOM 827 N N . ASN A 1 105 ? 17.543 4.202 -8.747 1.00 91.56 105 ASN A N 1
ATOM 828 C CA . ASN A 1 105 ? 17.298 3.035 -7.893 1.00 91.56 105 ASN A CA 1
ATOM 829 C C . ASN A 1 105 ? 15.959 3.060 -7.131 1.00 91.56 105 ASN A C 1
ATOM 831 O O . ASN A 1 105 ? 15.823 2.339 -6.149 1.00 91.56 105 ASN A O 1
ATOM 835 N N . ILE A 1 106 ? 14.967 3.833 -7.587 1.00 93.06 106 ILE A N 1
ATOM 836 C CA . ILE A 1 106 ? 13.628 3.851 -6.971 1.00 93.06 106 ILE A CA 1
ATOM 837 C C . ILE A 1 106 ? 12.877 2.569 -7.360 1.00 93.06 106 ILE A C 1
ATOM 839 O O . ILE A 1 106 ? 12.385 1.843 -6.507 1.00 93.06 106 ILE A O 1
ATOM 843 N N . TYR A 1 107 ? 12.869 2.229 -8.656 1.00 94.56 107 TYR A N 1
ATOM 844 C CA . TYR A 1 107 ? 12.271 0.985 -9.158 1.00 94.56 107 TYR A CA 1
ATOM 845 C C . TYR A 1 107 ? 13.214 0.280 -10.134 1.00 94.56 107 TYR A C 1
ATOM 847 O O . TYR A 1 107 ? 13.040 0.335 -11.353 1.00 94.56 107 TYR A O 1
ATOM 855 N N . LYS A 1 108 ? 14.243 -0.376 -9.594 1.00 90.62 108 LYS A N 1
ATOM 856 C CA . LYS A 1 108 ? 15.340 -0.966 -10.378 1.00 90.62 108 LYS A CA 1
ATOM 857 C C . LYS A 1 108 ? 14.874 -1.988 -11.423 1.00 90.62 108 LYS A C 1
ATOM 859 O O . LYS A 1 108 ? 15.332 -1.948 -12.562 1.00 90.62 108 LYS A O 1
ATOM 864 N N . ASP A 1 109 ? 13.943 -2.863 -11.050 1.00 92.12 109 ASP A N 1
ATOM 865 C CA . ASP A 1 109 ? 13.500 -3.989 -11.884 1.00 92.12 109 ASP A CA 1
ATOM 866 C C . ASP A 1 109 ? 12.207 -3.703 -12.672 1.00 92.12 109 ASP A C 1
ATOM 868 O O . ASP A 1 109 ? 11.624 -4.611 -13.272 1.00 92.12 109 ASP A O 1
ATOM 872 N N . LEU A 1 110 ? 11.752 -2.442 -12.702 1.00 94.25 110 LEU A N 1
ATOM 873 C CA . LEU A 1 110 ? 10.523 -2.043 -13.389 1.00 94.25 110 LEU A CA 1
ATOM 874 C C . LEU A 1 110 ? 10.677 -2.156 -14.908 1.00 94.25 110 LEU A C 1
ATOM 876 O O . LEU A 1 110 ? 11.498 -1.469 -15.521 1.00 94.25 110 LEU A O 1
ATOM 880 N N . LYS A 1 111 ? 9.857 -2.994 -15.542 1.00 93.50 111 LYS A N 1
ATOM 881 C CA . LYS A 1 111 ? 9.852 -3.222 -16.993 1.00 93.50 111 LYS A CA 1
ATOM 882 C C . LYS A 1 111 ? 8.719 -2.457 -17.661 1.00 93.50 111 LYS A C 1
ATOM 884 O O . LYS A 1 111 ? 7.598 -2.415 -17.169 1.00 93.50 111 LYS A O 1
ATOM 889 N N . THR A 1 112 ? 8.987 -1.907 -18.835 1.00 92.56 112 THR A N 1
ATOM 890 C CA . THR A 1 112 ? 7.970 -1.239 -19.651 1.00 92.56 112 THR A CA 1
ATOM 891 C C . THR A 1 112 ? 7.226 -2.256 -20.507 1.00 92.56 112 THR A C 1
ATOM 893 O O . THR A 1 112 ? 7.852 -3.034 -21.231 1.00 92.56 112 THR A O 1
ATOM 896 N N . ASN A 1 113 ? 5.893 -2.247 -20.460 1.00 91.19 113 ASN A N 1
ATOM 897 C CA . ASN A 1 113 ? 5.069 -3.022 -21.380 1.00 91.19 113 ASN A CA 1
ATOM 898 C C . ASN A 1 113 ? 5.040 -2.348 -22.760 1.00 91.19 113 ASN A C 1
ATOM 900 O O . ASN A 1 113 ? 4.258 -1.429 -23.011 1.00 91.19 113 ASN A O 1
ATOM 904 N N . LYS A 1 114 ? 5.912 -2.816 -23.658 1.00 85.94 114 LYS A N 1
ATOM 905 C CA . LYS A 1 114 ? 6.057 -2.271 -25.016 1.00 85.94 114 LYS A CA 1
ATOM 906 C C . LYS A 1 114 ? 4.855 -2.563 -25.921 1.00 85.94 114 LYS A C 1
ATOM 908 O O . LYS A 1 114 ? 4.637 -1.807 -26.861 1.00 85.94 114 LYS A O 1
ATOM 913 N N . GLU A 1 115 ? 4.082 -3.614 -25.640 1.00 85.06 115 GLU A N 1
ATOM 914 C CA . GLU A 1 115 ? 2.895 -3.966 -26.432 1.00 85.06 115 GLU A CA 1
ATOM 915 C C . GLU A 1 115 ? 1.774 -2.944 -26.225 1.00 85.06 115 GLU A C 1
ATOM 917 O O . GLU A 1 115 ? 1.154 -2.505 -27.188 1.00 85.06 115 GLU A O 1
ATOM 922 N N . ILE A 1 116 ? 1.560 -2.519 -24.976 1.00 82.12 116 ILE A N 1
ATOM 923 C CA . ILE A 1 116 ? 0.491 -1.575 -24.621 1.00 82.12 116 ILE A CA 1
ATOM 924 C C . ILE A 1 116 ? 0.859 -0.134 -24.986 1.00 82.12 116 ILE A C 1
ATOM 926 O O . ILE A 1 116 ? 0.017 0.614 -25.474 1.00 82.12 116 ILE A O 1
ATOM 930 N N . LEU A 1 117 ? 2.107 0.274 -24.749 1.00 78.56 117 LEU A N 1
ATOM 931 C CA . LEU A 1 117 ? 2.521 1.667 -24.953 1.00 78.56 117 LEU A CA 1
ATOM 932 C C . LEU A 1 117 ? 2.787 2.025 -26.419 1.00 78.56 117 LEU A C 1
ATOM 934 O O . LEU A 1 117 ? 2.814 3.208 -26.762 1.00 78.56 117 LEU A O 1
ATOM 938 N N . GLY A 1 118 ? 2.984 1.023 -27.279 1.00 67.31 118 GLY A N 1
ATOM 939 C CA . GLY A 1 118 ? 3.414 1.236 -28.655 1.00 67.31 118 GLY A CA 1
ATOM 940 C C . GLY A 1 118 ? 4.788 1.917 -28.747 1.00 67.31 118 GLY A C 1
ATOM 941 O O . GLY A 1 118 ? 5.376 2.379 -27.767 1.00 67.31 118 GLY A O 1
ATOM 942 N N . TYR A 1 119 ? 5.345 1.981 -29.956 1.00 59.03 119 TYR A N 1
ATOM 943 C CA . TYR A 1 119 ? 6.638 2.625 -30.191 1.00 59.03 119 TYR A CA 1
ATOM 944 C C . TYR A 1 119 ? 6.439 4.059 -30.691 1.00 59.03 119 TYR A C 1
ATOM 946 O O . TYR A 1 119 ? 6.550 4.333 -31.883 1.00 59.03 119 TYR A O 1
ATOM 954 N N . VAL A 1 120 ? 6.143 4.999 -29.790 1.00 56.12 120 VAL A N 1
ATOM 955 C CA . VAL A 1 120 ? 6.150 6.426 -30.153 1.00 56.12 120 VAL A CA 1
ATOM 956 C C . VAL A 1 120 ? 7.567 6.971 -29.981 1.00 56.12 120 VAL A C 1
ATOM 958 O O . VAL A 1 120 ? 8.073 7.148 -28.863 1.00 56.12 120 VAL A O 1
ATOM 961 N N . ARG A 1 121 ? 8.233 7.203 -31.117 1.00 49.53 121 ARG A N 1
ATOM 962 C CA . ARG A 1 121 ? 9.568 7.800 -31.181 1.00 49.53 121 ARG A CA 1
ATOM 963 C C . ARG A 1 121 ? 9.448 9.277 -30.822 1.00 49.53 121 ARG A C 1
ATOM 965 O O . ARG A 1 121 ? 8.862 10.055 -31.559 1.00 49.53 121 ARG A O 1
ATOM 972 N N . CYS A 1 122 ? 10.016 9.651 -29.688 1.00 50.72 122 CYS A N 1
ATOM 973 C CA . CYS A 1 122 ? 10.068 11.033 -29.255 1.00 50.72 122 CYS A CA 1
ATOM 974 C C . CYS A 1 122 ? 11.496 11.538 -29.432 1.00 50.72 122 CYS A C 1
ATOM 976 O O . CYS A 1 122 ? 12.424 11.003 -28.828 1.00 50.72 122 CYS A O 1
ATOM 978 N N . SER A 1 123 ? 11.682 12.548 -30.272 1.00 51.22 123 SER A N 1
ATOM 979 C CA . SER A 1 123 ? 12.962 13.228 -30.514 1.00 51.22 123 SER A CA 1
ATOM 980 C C . SER A 1 123 ? 13.350 14.207 -29.389 1.00 51.22 123 SER A C 1
ATOM 982 O O . SER A 1 123 ? 14.334 14.926 -29.515 1.00 51.22 123 SER A O 1
ATOM 984 N N . LEU A 1 124 ? 12.604 14.237 -28.275 1.00 48.88 124 LEU A N 1
ATOM 985 C CA . LEU A 1 124 ? 12.674 15.286 -27.249 1.00 48.88 124 LEU A CA 1
ATOM 986 C C . LEU A 1 124 ? 13.887 15.237 -26.298 1.00 48.88 124 LEU A C 1
ATOM 988 O O . LEU A 1 124 ? 14.038 16.150 -25.492 1.00 48.88 124 LEU A O 1
ATOM 992 N N . LEU A 1 125 ? 14.757 14.221 -26.361 1.00 47.84 125 LEU A N 1
ATOM 993 C CA . LEU A 1 125 ? 15.891 14.075 -25.428 1.00 47.84 125 LEU A CA 1
ATOM 994 C C . LEU A 1 125 ? 17.267 14.214 -26.091 1.00 47.84 125 LEU A C 1
ATOM 996 O O . LEU A 1 125 ? 18.220 13.530 -25.729 1.00 47.84 125 LEU A O 1
ATOM 1000 N N . THR A 1 126 ? 17.407 15.157 -27.021 1.00 45.03 126 THR A N 1
ATOM 1001 C CA . THR A 1 126 ? 18.728 15.705 -27.360 1.00 45.03 126 THR A CA 1
ATOM 1002 C C . THR A 1 126 ? 18.763 17.191 -27.008 1.00 45.03 126 THR A C 1
ATOM 1004 O O . THR A 1 126 ? 18.092 17.994 -27.648 1.00 45.03 126 THR A O 1
ATOM 1007 N N . ASN A 1 127 ? 19.574 17.552 -26.007 1.00 42.72 127 ASN A N 1
ATOM 1008 C CA . ASN A 1 127 ? 19.963 18.927 -25.649 1.00 42.72 127 ASN A CA 1
ATOM 1009 C C . ASN A 1 127 ? 18.892 19.853 -25.029 1.00 42.72 127 ASN A C 1
ATOM 1011 O O . ASN A 1 127 ? 18.717 20.969 -25.514 1.00 42.72 127 ASN A O 1
ATOM 1015 N N . ASN A 1 128 ? 18.243 19.462 -23.920 1.00 46.44 128 ASN A N 1
ATOM 1016 C CA . ASN A 1 128 ? 17.502 20.387 -23.030 1.00 46.44 128 ASN A CA 1
ATOM 1017 C C . ASN A 1 128 ? 16.546 21.377 -23.742 1.00 46.44 128 ASN A C 1
ATOM 1019 O O . ASN A 1 128 ? 16.379 22.519 -23.309 1.00 46.44 128 ASN A O 1
ATOM 1023 N N . ARG A 1 129 ? 15.919 20.971 -24.851 1.00 39.44 129 ARG A N 1
ATOM 1024 C CA . ARG A 1 129 ? 14.929 21.779 -25.573 1.00 39.44 129 ARG A CA 1
ATOM 1025 C C . ARG A 1 129 ? 13.766 20.894 -25.986 1.00 39.44 129 ARG A C 1
ATOM 1027 O O . ARG A 1 129 ? 13.939 19.946 -26.741 1.00 39.44 129 ARG A O 1
ATOM 1034 N N . VAL A 1 130 ? 12.576 21.234 -25.499 1.00 43.88 130 VAL A N 1
ATOM 1035 C CA . VAL A 1 130 ? 11.332 20.590 -25.919 1.00 43.88 130 VAL A CA 1
ATOM 1036 C C . VAL A 1 130 ? 10.916 21.202 -27.257 1.00 43.88 130 VAL A C 1
ATOM 1038 O O . VAL A 1 130 ? 10.549 22.373 -27.306 1.00 43.88 130 VAL A O 1
ATOM 1041 N N . GLN A 1 131 ? 10.992 20.434 -28.345 1.00 38.75 131 GLN A N 1
ATOM 1042 C CA . GLN A 1 131 ? 10.375 20.786 -29.627 1.00 38.75 131 GLN A CA 1
ATOM 1043 C C . GLN A 1 131 ? 9.246 19.801 -29.922 1.00 38.75 131 GLN A C 1
ATOM 1045 O O . GLN A 1 131 ? 9.490 18.642 -30.241 1.00 38.75 131 GLN A O 1
ATOM 1050 N N . ILE A 1 132 ? 8.005 20.266 -29.795 1.00 40.06 132 ILE A N 1
ATOM 1051 C CA . ILE A 1 132 ? 6.822 19.496 -30.178 1.00 40.06 132 ILE A CA 1
ATOM 1052 C C . ILE A 1 132 ? 6.757 19.523 -31.707 1.00 40.06 132 ILE A C 1
ATOM 1054 O O . ILE A 1 132 ? 6.474 20.566 -32.290 1.00 40.06 132 ILE A O 1
ATOM 1058 N N . THR A 1 133 ? 7.052 18.404 -32.363 1.00 40.06 133 THR A N 1
ATOM 1059 C CA . THR A 1 133 ? 6.727 18.221 -33.782 1.00 40.06 133 THR A CA 1
ATOM 1060 C C . THR A 1 133 ? 5.467 17.376 -33.882 1.00 40.06 133 THR A C 1
ATOM 1062 O O . THR A 1 133 ? 5.497 16.183 -33.578 1.00 40.06 133 THR A O 1
ATOM 1065 N N . GLU A 1 134 ? 4.364 17.996 -34.299 1.00 38.38 134 GLU A N 1
ATOM 1066 C CA . GLU A 1 134 ? 3.172 17.277 -34.746 1.00 38.38 134 GLU A CA 1
ATOM 1067 C C . GLU A 1 134 ? 3.534 16.479 -36.003 1.00 38.38 134 GLU A C 1
ATOM 1069 O O . GLU A 1 134 ? 4.073 17.021 -36.967 1.00 38.38 134 GLU A O 1
ATOM 1074 N N . SER A 1 135 ? 3.295 15.172 -35.965 1.00 38.62 135 SER A N 1
ATOM 1075 C CA . SER A 1 135 ? 3.357 14.314 -37.148 1.00 38.62 135 SER A CA 1
ATOM 1076 C C . SER A 1 135 ? 1.916 13.968 -37.500 1.00 38.62 135 SER A C 1
ATOM 1078 O O . SER A 1 135 ? 1.260 13.287 -36.711 1.00 38.62 135 SER A O 1
ATOM 1080 N N . CYS A 1 136 ? 1.428 14.506 -38.619 1.00 35.66 136 CYS A N 1
ATOM 1081 C CA . CYS A 1 136 ? 0.202 14.053 -39.277 1.00 35.66 136 CYS A CA 1
ATOM 1082 C C . CYS A 1 136 ? 0.330 12.599 -39.745 1.00 35.66 136 CYS A C 1
ATOM 1084 O O . CYS A 1 136 ? 1.462 12.198 -40.107 1.00 35.66 136 CYS A O 1
#

Organism: Paramuricea clavata (NCBI:txid317549)

Sequence (136 aa):
MTVTGAATRLHLLDLLKPCAVIVEEAAEIIEGQLTSVFPPTIQHLVMLGDQEQLRPRVNCYKLSTEKYLDCSMFERLINNKMPFEQLGQQCRMRDDIADLLRSLNIYKDLKTNKEILGYVRCSLLTNNRVQITESC

Radius of gyration: 20.09 Å; chains: 1; bounding box: 44×35×56 Å

Foldseek 3Di:
DDLVVLLVPLVVCVVVLDQEDEAEQQQQDQQVSNVSNDDPSHPYYHYHHDVLDAFHDDPDPCCCPVVVSSGGPVNVCVVVVNDDDDDQEDEPDDVVVVVVCCVVVSRVRRYYPCVRNDDDDDPQPDDPDGDDDDDD